Protein AF-A0A9P8EXC7-F1 (afdb_monomer_lite)

Sequence (148 aa):
YDEISEATKLNKDTLDPSIAIMLKARVLTAKPEGAGQASGTSYTLNHGFKNKKLKVNLNIAIKSEQKQEVEETHKTIEEDRKMLMQSAIVRIMKSRKTMKHTQLVAEVISQIKNRFVPKVPDIKKCIDILLEKEYLERLEGDELGYLA

pLDDT: mean 90.27, std 7.54, range [65.19, 97.75]

Organism: Aureobasidium melanogenum (NCBI:txid46634)

Radius of gyration: 27.57 Å; chains: 1; bounding box: 51×24×77 Å

Foldseek 3Di:
DVVCCVVVVDDCLVVQQLVVLCVVQVQKAWPVGPDGPDPPIDIDGDPVRDDPDPDDDSPDDRPSVVVVVVVVVVVVVVVVVLVLLLVQLLVVQVVVQKDAPVVSLVSSQVVCVVPHRDDSVSSVVSVVVCCVVQQWDQDPPRMIGGRD

InterPro domains:
  IPR016157 Cullin, conserved site [PS01256] (123-148)
  IPR019559 Cullin, neddylation domain [PF10557] (80-142)
  IPR019559 Cullin, neddylation domain [SM00884] (77-144)
  IPR036317 Cullin homology domain superfamily [SSF75632] (1-61)
  IPR036388 Winged helix-like DNA-binding domain superfamily [G3DSA:1.10.10.10] (1-47)
  IPR036388 Winged helix-like DNA-binding domain superfamily [G3DSA:1.10.10.10] (48-148)
  IPR036390 Winged helix DNA-binding domain superfamily [SSF46785] (60-144)
  IPR045093 Cullin [PTHR11932] (1-144)

Structure (mmCIF, N/CA/C/O backbone):
data_AF-A0A9P8EXC7-F1
#
_entry.id   AF-A0A9P8EXC7-F1
#
loop_
_atom_site.group_PDB
_atom_site.id
_atom_site.type_symbol
_atom_site.label_atom_id
_atom_site.label_alt_id
_atom_site.label_comp_id
_atom_site.label_asym_id
_atom_site.label_entity_id
_atom_site.label_seq_id
_atom_site.pdbx_PDB_ins_code
_atom_site.Cartn_x
_atom_site.Cartn_y
_atom_site.Cartn_z
_atom_site.occupancy
_atom_site.B_iso_or_equiv
_atom_site.auth_seq_id
_atom_site.auth_comp_id
_atom_site.auth_asym_id
_atom_site.auth_atom_id
_atom_site.pdbx_PDB_model_num
ATOM 1 N N . TYR A 1 1 ? 27.482 -0.166 -23.504 1.00 88.56 1 TYR A N 1
ATOM 2 C CA . TYR A 1 1 ? 26.387 -0.214 -22.515 1.00 88.56 1 TYR A CA 1
ATOM 3 C C . TYR A 1 1 ? 26.603 0.868 -21.476 1.00 88.56 1 TYR A C 1
ATOM 5 O O . TYR A 1 1 ? 25.735 1.714 -21.316 1.00 88.56 1 TYR A O 1
ATOM 13 N N . ASP A 1 2 ? 27.783 0.898 -20.858 1.00 90.75 2 ASP A N 1
ATOM 14 C CA . ASP A 1 2 ? 28.123 1.833 -19.779 1.00 90.75 2 ASP A CA 1
ATOM 15 C C . ASP A 1 2 ? 28.038 3.303 -20.221 1.00 90.75 2 ASP A C 1
ATOM 17 O O . ASP A 1 2 ? 27.390 4.094 -19.548 1.00 90.75 2 ASP A O 1
ATOM 21 N N . GLU A 1 3 ? 28.526 3.639 -21.422 1.00 92.38 3 GLU A N 1
ATOM 22 C CA . GLU A 1 3 ? 28.392 4.992 -21.997 1.00 92.38 3 GLU A CA 1
ATOM 23 C C . GLU A 1 3 ? 26.929 5.446 -22.144 1.00 92.38 3 GLU A C 1
ATOM 25 O O . GLU A 1 3 ? 26.591 6.594 -21.870 1.00 92.38 3 GLU A O 1
ATOM 30 N N . ILE A 1 4 ? 26.032 4.539 -22.554 1.00 91.31 4 ILE A N 1
ATOM 31 C CA . ILE A 1 4 ? 24.600 4.845 -22.688 1.00 91.31 4 ILE A CA 1
ATOM 32 C C . ILE A 1 4 ? 23.993 5.048 -21.298 1.00 91.31 4 ILE A C 1
ATOM 34 O O . ILE A 1 4 ? 23.201 5.969 -21.104 1.00 91.31 4 ILE A O 1
ATOM 38 N N . SER A 1 5 ? 24.370 4.211 -20.328 1.00 92.19 5 SER A N 1
ATOM 39 C CA . SER A 1 5 ? 23.921 4.345 -18.941 1.00 92.19 5 SER A CA 1
ATOM 40 C C . SER A 1 5 ? 24.352 5.681 -18.339 1.00 92.19 5 SER A C 1
ATOM 42 O O . SER A 1 5 ? 23.536 6.350 -17.711 1.00 92.19 5 SER A O 1
ATOM 44 N N . GLU A 1 6 ? 25.594 6.101 -18.573 1.00 93.25 6 GLU A N 1
ATOM 45 C CA . GLU A 1 6 ? 26.137 7.363 -18.072 1.00 93.25 6 GLU A CA 1
ATOM 46 C C . GLU A 1 6 ? 25.481 8.577 -18.744 1.00 93.25 6 GLU A C 1
ATOM 48 O O . GLU A 1 6 ? 25.050 9.510 -18.062 1.00 93.25 6 GLU A O 1
ATOM 53 N N . ALA A 1 7 ? 25.329 8.545 -20.070 1.00 94.56 7 ALA A N 1
ATOM 54 C CA . ALA A 1 7 ? 24.741 9.648 -20.826 1.00 94.56 7 ALA A CA 1
ATOM 55 C C . ALA A 1 7 ? 23.246 9.842 -20.530 1.00 94.56 7 ALA A C 1
ATOM 57 O O . ALA A 1 7 ? 22.772 10.972 -20.421 1.00 94.56 7 ALA A O 1
ATOM 58 N N . THR A 1 8 ? 22.493 8.746 -20.404 1.00 92.62 8 THR A N 1
ATOM 59 C CA . THR A 1 8 ? 21.039 8.796 -20.170 1.00 92.62 8 THR A CA 1
ATOM 60 C C . THR A 1 8 ? 20.673 8.906 -18.694 1.00 92.62 8 THR A C 1
ATOM 62 O O . THR A 1 8 ? 19.559 9.318 -18.379 1.00 92.62 8 THR A O 1
ATOM 65 N N . LYS A 1 9 ? 21.595 8.543 -17.789 1.00 91.62 9 LYS A N 1
ATOM 66 C CA . LYS A 1 9 ? 21.377 8.448 -16.336 1.00 91.62 9 LYS A CA 1
ATOM 67 C C . LYS A 1 9 ? 20.198 7.550 -15.944 1.00 91.62 9 LYS A C 1
ATOM 69 O O . LYS A 1 9 ? 19.642 7.695 -14.856 1.00 91.62 9 LYS A O 1
ATOM 74 N N . LEU A 1 10 ? 19.814 6.624 -16.821 1.00 88.31 10 LEU A N 1
ATOM 75 C CA . LEU A 1 10 ? 18.782 5.636 -16.536 1.00 88.31 10 LEU A CA 1
ATOM 76 C C . LEU A 1 10 ? 19.350 4.537 -15.637 1.00 88.31 10 LEU A C 1
ATOM 78 O O . LEU A 1 10 ? 20.496 4.112 -15.795 1.00 88.31 10 LEU A O 1
ATOM 82 N N . ASN A 1 11 ? 18.529 4.059 -14.703 1.00 88.69 11 ASN A N 1
ATOM 83 C CA . ASN A 1 11 ? 18.846 2.863 -13.930 1.00 88.69 11 ASN A CA 1
ATOM 84 C C . ASN A 1 11 ? 18.762 1.610 -14.827 1.00 88.69 11 ASN A C 1
ATOM 86 O O . ASN A 1 11 ? 18.200 1.644 -15.924 1.00 88.69 11 ASN A O 1
ATOM 90 N N . LYS A 1 12 ? 19.305 0.482 -14.357 1.00 87.50 12 LYS A N 1
ATOM 91 C CA . LYS A 1 12 ? 19.273 -0.780 -15.119 1.00 87.50 12 LYS A CA 1
ATOM 92 C C . LYS A 1 12 ? 17.847 -1.271 -15.383 1.00 87.50 12 LYS A C 1
ATOM 94 O O . LYS A 1 12 ? 17.569 -1.772 -16.469 1.00 87.50 12 LYS A O 1
ATOM 99 N N . ASP A 1 13 ? 16.941 -1.053 -14.431 1.00 84.75 13 ASP A N 1
ATOM 100 C CA . ASP A 1 13 ? 15.549 -1.513 -14.503 1.00 84.75 13 ASP A CA 1
ATOM 101 C C . ASP A 1 13 ? 14.745 -0.860 -15.636 1.00 84.75 13 ASP A C 1
ATOM 103 O O . ASP A 1 13 ? 13.821 -1.482 -16.164 1.00 84.75 13 ASP A O 1
ATOM 107 N N . THR A 1 14 ? 15.116 0.358 -16.041 1.00 85.50 14 THR A N 1
ATOM 108 C CA . THR A 1 14 ? 14.541 1.072 -17.190 1.00 85.50 14 THR A CA 1
ATOM 109 C C . THR A 1 14 ? 15.416 0.940 -18.439 1.00 85.50 14 THR A C 1
ATOM 111 O O . THR A 1 14 ? 14.898 0.782 -19.552 1.00 85.50 14 THR A O 1
ATOM 114 N N . LEU A 1 15 ? 16.743 0.973 -18.290 1.00 89.56 15 LEU A N 1
ATOM 115 C CA . LEU A 1 15 ? 17.682 0.924 -19.410 1.00 89.56 15 LEU A CA 1
ATOM 116 C C . LEU A 1 15 ? 17.655 -0.429 -20.132 1.00 89.56 15 LEU A C 1
ATOM 118 O O . LEU A 1 15 ? 17.568 -0.458 -21.363 1.00 89.56 15 LEU A O 1
ATOM 122 N N . ASP A 1 16 ? 17.687 -1.542 -19.395 1.00 90.62 16 ASP A N 1
ATOM 123 C CA . ASP A 1 16 ? 17.761 -2.879 -19.993 1.00 90.62 16 ASP A CA 1
ATOM 124 C C . ASP A 1 16 ? 16.517 -3.191 -20.834 1.00 90.62 16 ASP A C 1
ATOM 126 O O . ASP A 1 16 ? 16.666 -3.583 -21.999 1.00 90.62 16 ASP A O 1
ATOM 130 N N . PRO A 1 17 ? 15.283 -2.957 -20.342 1.00 89.38 17 PRO A N 1
ATOM 131 C CA . PRO A 1 17 ? 14.096 -3.165 -21.160 1.00 89.38 17 PRO A CA 1
ATOM 132 C C . PRO A 1 17 ? 14.014 -2.209 -22.352 1.00 89.38 17 PRO A C 1
ATOM 134 O O . PRO A 1 17 ? 13.599 -2.631 -23.433 1.00 89.38 17 PRO A O 1
ATOM 137 N N . SER A 1 18 ? 14.457 -0.957 -22.199 1.00 88.88 18 SER A N 1
ATOM 138 C CA . SER A 1 18 ? 14.483 0.020 -23.296 1.00 88.88 18 SER A CA 1
ATOM 139 C C . SER A 1 18 ? 15.391 -0.444 -24.437 1.00 88.88 18 SER A C 1
ATOM 141 O O . SER A 1 18 ? 14.980 -0.486 -25.601 1.00 88.88 18 SER A O 1
ATOM 143 N N . ILE A 1 19 ? 16.606 -0.894 -24.108 1.00 90.62 19 ILE A N 1
ATOM 144 C CA . ILE A 1 19 ? 17.536 -1.473 -25.083 1.00 90.62 19 ILE A CA 1
ATOM 145 C C . ILE A 1 19 ? 16.960 -2.773 -25.665 1.00 90.62 19 ILE A C 1
ATOM 147 O O . ILE A 1 19 ? 17.043 -2.997 -26.874 1.00 90.62 19 ILE A O 1
ATOM 151 N N . ALA A 1 20 ? 16.321 -3.621 -24.852 1.00 90.00 20 ALA A N 1
ATOM 152 C CA . ALA A 1 20 ? 15.687 -4.856 -25.319 1.00 90.00 20 ALA A CA 1
ATOM 153 C C . ALA A 1 20 ? 14.606 -4.608 -26.381 1.00 90.00 20 ALA A C 1
ATOM 155 O O . ALA A 1 20 ? 14.540 -5.348 -27.366 1.00 90.00 20 ALA A O 1
ATOM 156 N N . ILE A 1 21 ? 13.783 -3.565 -26.223 1.00 90.38 21 ILE A N 1
ATOM 157 C CA . ILE A 1 21 ? 12.780 -3.162 -27.220 1.00 90.38 21 ILE A CA 1
ATOM 158 C C . ILE A 1 21 ? 13.469 -2.792 -28.539 1.00 90.38 21 ILE A C 1
ATOM 160 O O . ILE A 1 21 ? 13.059 -3.271 -29.601 1.00 90.38 21 ILE A O 1
ATOM 164 N N . MET A 1 22 ? 14.543 -2.000 -28.482 1.00 90.06 22 MET A N 1
ATOM 165 C CA . MET A 1 22 ? 15.291 -1.574 -29.671 1.00 90.06 22 MET A CA 1
ATOM 166 C C . MET A 1 22 ? 15.987 -2.744 -30.384 1.00 90.06 22 MET A C 1
ATOM 168 O O . MET A 1 22 ? 15.957 -2.814 -31.617 1.00 90.06 22 MET A O 1
ATOM 172 N N . LEU A 1 23 ? 16.555 -3.692 -29.631 1.00 90.06 23 LEU A N 1
ATOM 173 C CA . LEU A 1 23 ? 17.150 -4.921 -30.168 1.00 90.06 23 LEU A CA 1
ATOM 174 C C . LEU A 1 23 ? 16.091 -5.834 -30.797 1.00 90.06 23 LEU A C 1
ATOM 176 O O . LEU A 1 23 ? 16.263 -6.312 -31.918 1.00 90.06 23 LEU A O 1
ATOM 180 N N . LYS A 1 24 ? 14.952 -6.036 -30.122 1.00 88.50 24 LYS A N 1
ATOM 181 C CA . LYS A 1 24 ? 13.840 -6.859 -30.627 1.00 88.50 24 LYS A CA 1
ATOM 182 C C . LYS A 1 24 ? 13.235 -6.279 -31.902 1.00 88.50 24 LYS A C 1
ATOM 184 O O . LYS A 1 24 ? 12.882 -7.025 -32.814 1.00 88.50 24 LYS A O 1
ATOM 189 N N . ALA A 1 25 ? 13.136 -4.955 -31.978 1.00 89.62 25 ALA A N 1
ATOM 190 C CA . ALA A 1 25 ? 12.706 -4.259 -33.181 1.00 89.62 25 ALA A CA 1
ATOM 191 C C . ALA A 1 25 ? 13.768 -4.274 -34.292 1.00 89.62 25 ALA A C 1
ATOM 193 O O . ALA A 1 25 ? 13.440 -3.923 -35.420 1.00 89.62 25 ALA A O 1
ATOM 194 N N . ARG A 1 26 ? 15.004 -4.712 -34.002 1.00 89.88 26 ARG A N 1
ATOM 195 C CA . ARG A 1 26 ? 16.182 -4.672 -34.885 1.00 89.88 26 ARG A CA 1
ATOM 196 C C . ARG A 1 26 ? 16.609 -3.261 -35.286 1.00 89.88 26 ARG A C 1
ATOM 198 O O . ARG A 1 26 ? 17.231 -3.098 -36.331 1.00 89.88 26 ARG A O 1
ATOM 205 N N . VAL A 1 27 ? 16.278 -2.253 -34.479 1.00 91.56 27 VAL A N 1
ATOM 206 C CA . VAL A 1 27 ? 16.750 -0.868 -34.666 1.00 91.56 27 VAL A CA 1
ATOM 207 C C . VAL A 1 27 ? 18.222 -0.758 -34.267 1.00 91.56 27 VAL A C 1
ATOM 209 O O . VAL A 1 27 ? 18.999 -0.085 -34.941 1.00 91.56 27 VAL A O 1
ATOM 212 N N . LEU A 1 28 ? 18.611 -1.475 -33.212 1.00 92.12 28 LEU A N 1
ATOM 213 C CA . LEU A 1 28 ? 19.996 -1.619 -32.773 1.00 92.12 28 LEU A CA 1
ATOM 214 C C . LEU A 1 28 ? 20.482 -3.058 -32.976 1.00 92.12 28 LEU A C 1
ATOM 216 O O . LEU A 1 28 ? 19.690 -4.002 -32.961 1.00 92.12 28 LEU A O 1
ATOM 220 N N . THR A 1 29 ? 21.794 -3.216 -33.115 1.00 90.88 29 THR A N 1
ATOM 221 C CA . THR A 1 29 ? 22.502 -4.503 -33.086 1.00 90.88 29 THR A CA 1
ATOM 222 C C . THR A 1 29 ? 23.510 -4.516 -31.945 1.00 90.88 29 THR A C 1
ATOM 224 O O . THR A 1 29 ? 24.159 -3.500 -31.696 1.00 90.88 29 THR A O 1
ATOM 227 N N . ALA A 1 30 ? 23.661 -5.658 -31.276 1.00 91.06 30 ALA A N 1
ATOM 228 C CA . ALA A 1 30 ? 24.630 -5.847 -30.198 1.00 91.06 30 ALA A CA 1
ATOM 229 C C . ALA A 1 30 ? 25.924 -6.497 -30.716 1.00 91.06 30 ALA A C 1
ATOM 231 O O . ALA A 1 30 ? 25.881 -7.358 -31.596 1.00 91.06 30 ALA A O 1
ATOM 232 N N . LYS A 1 31 ? 27.063 -6.094 -30.148 1.00 87.25 31 LYS A N 1
ATOM 233 C CA . LYS A 1 31 ? 28.368 -6.746 -30.299 1.00 87.25 31 LYS A CA 1
ATOM 234 C C . LYS A 1 31 ? 28.911 -7.117 -28.913 1.00 87.25 31 LYS A C 1
ATOM 236 O O . LYS A 1 31 ? 29.038 -6.211 -28.083 1.00 87.25 31 LYS A O 1
ATOM 241 N N . PRO A 1 32 ? 29.276 -8.391 -28.668 1.00 83.75 32 PRO A N 1
ATOM 242 C CA . PRO A 1 32 ? 29.187 -9.548 -29.574 1.00 83.75 32 PRO A CA 1
ATOM 243 C C . PRO A 1 32 ? 27.740 -9.925 -29.946 1.00 83.75 32 PRO A C 1
ATOM 245 O O . PRO A 1 32 ? 26.793 -9.566 -29.250 1.00 83.75 32 PRO A O 1
ATOM 248 N N . GLU A 1 33 ? 27.556 -10.584 -31.094 1.00 76.19 33 GLU A N 1
ATOM 249 C CA . GLU A 1 33 ? 26.222 -10.885 -31.627 1.00 76.19 33 GLU A CA 1
ATOM 250 C C . GLU A 1 33 ? 25.457 -11.817 -30.674 1.00 76.19 33 GLU A C 1
ATOM 252 O O . GLU A 1 33 ? 25.967 -12.853 -30.255 1.00 76.19 33 GLU A O 1
ATOM 257 N N . GLY A 1 34 ? 24.244 -11.418 -30.285 1.00 71.69 34 GLY A N 1
ATOM 258 C CA . GLY A 1 34 ? 23.449 -12.137 -29.285 1.00 71.69 34 GLY A CA 1
ATOM 259 C C . GLY A 1 34 ? 23.805 -11.826 -27.826 1.00 71.69 34 GLY A C 1
ATOM 260 O O . GLY A 1 34 ? 23.191 -12.407 -26.932 1.00 71.69 34 GLY A O 1
ATOM 261 N N . ALA A 1 35 ? 24.739 -10.904 -27.563 1.00 78.12 35 ALA A N 1
ATOM 262 C CA . ALA A 1 35 ? 24.983 -10.410 -26.211 1.00 78.12 35 ALA A CA 1
ATOM 263 C C . ALA A 1 35 ? 23.725 -9.744 -25.629 1.00 78.12 35 ALA A C 1
ATOM 265 O O . ALA A 1 35 ? 23.019 -8.996 -26.312 1.00 78.12 35 ALA A O 1
ATOM 266 N N . GLY A 1 36 ? 23.448 -10.040 -24.358 1.00 76.88 36 GLY A N 1
ATOM 267 C CA . GLY A 1 36 ? 22.369 -9.413 -23.599 1.00 76.88 36 GLY A CA 1
ATOM 268 C C . GLY A 1 36 ? 22.706 -7.990 -23.151 1.00 76.88 36 GLY A C 1
ATOM 269 O O . GLY A 1 36 ? 23.761 -7.442 -23.468 1.00 76.88 36 GLY A O 1
ATOM 270 N N . GLN A 1 37 ? 21.805 -7.391 -22.375 1.00 83.88 37 GLN A N 1
ATOM 271 C CA . GLN A 1 37 ? 22.011 -6.074 -21.781 1.00 83.88 37 GLN A CA 1
ATOM 272 C C . GLN A 1 37 ? 23.002 -6.160 -20.624 1.00 83.88 37 GLN A C 1
ATOM 274 O O . GLN A 1 37 ? 22.635 -6.457 -19.494 1.00 83.88 37 GLN A O 1
ATOM 279 N N . ALA A 1 38 ? 24.285 -5.961 -20.926 1.00 85.88 38 ALA A N 1
ATOM 280 C CA . ALA A 1 38 ? 25.346 -6.028 -19.931 1.00 85.88 38 ALA A CA 1
ATOM 281 C C . ALA A 1 38 ? 26.487 -5.046 -20.219 1.00 85.88 38 ALA A C 1
ATOM 283 O O . ALA A 1 38 ? 26.720 -4.649 -21.367 1.00 85.88 38 ALA A O 1
ATOM 284 N N . SER A 1 39 ? 27.228 -4.710 -19.159 1.00 85.12 39 SER A N 1
ATOM 285 C CA . SER A 1 39 ? 28.485 -3.957 -19.232 1.00 85.12 39 SER A CA 1
ATOM 286 C C . SER A 1 39 ? 29.454 -4.619 -20.220 1.00 85.12 39 SER A C 1
ATOM 288 O O . SER A 1 39 ? 29.500 -5.845 -20.327 1.00 85.12 39 SER A O 1
ATOM 290 N N . GLY A 1 40 ? 30.161 -3.812 -21.011 1.00 85.50 40 GLY A N 1
ATOM 291 C CA . GLY A 1 40 ? 31.009 -4.298 -22.111 1.00 85.50 40 GLY A CA 1
ATOM 292 C C . GLY A 1 40 ? 30.282 -4.653 -23.421 1.00 85.50 40 GLY A C 1
ATOM 293 O O . GLY A 1 40 ? 30.940 -4.832 -24.444 1.00 85.50 40 GLY A O 1
ATOM 294 N N . THR A 1 41 ? 28.943 -4.686 -23.453 1.00 89.56 41 THR A N 1
ATOM 295 C CA . THR A 1 41 ? 28.194 -4.850 -24.715 1.00 89.56 41 THR A CA 1
ATOM 296 C C . THR A 1 41 ? 28.156 -3.532 -25.484 1.00 89.56 41 THR A C 1
ATOM 298 O O . THR A 1 41 ? 27.724 -2.502 -24.950 1.00 89.56 41 THR A O 1
ATOM 301 N N . SER A 1 42 ? 28.582 -3.551 -26.748 1.00 90.38 42 SER A N 1
ATOM 302 C CA . SER A 1 42 ? 28.503 -2.391 -27.642 1.00 90.38 42 SER A CA 1
ATOM 303 C C . SER A 1 42 ? 27.244 -2.466 -28.505 1.00 90.38 42 SER A C 1
ATOM 305 O O . SER A 1 42 ? 26.900 -3.533 -29.013 1.00 90.38 42 SER A O 1
ATOM 307 N N . TYR A 1 43 ? 26.553 -1.338 -28.671 1.00 91.44 43 TYR A N 1
ATOM 308 C CA . TYR A 1 43 ? 25.347 -1.240 -29.492 1.00 91.44 43 TYR A CA 1
ATOM 309 C C . TYR A 1 43 ? 25.594 -0.301 -30.660 1.00 91.44 43 TYR A C 1
ATOM 311 O O . TYR A 1 43 ? 26.098 0.803 -30.477 1.00 91.44 43 TYR A O 1
ATOM 319 N N . THR A 1 44 ? 25.203 -0.725 -31.856 1.00 92.12 44 THR A N 1
ATOM 320 C CA . THR A 1 44 ? 25.317 0.079 -33.077 1.00 92.12 44 THR A CA 1
ATOM 321 C C . THR A 1 44 ? 23.968 0.203 -33.766 1.00 92.12 44 THR A C 1
ATOM 323 O O . THR A 1 44 ? 23.130 -0.697 -33.679 1.00 92.12 44 THR A O 1
ATOM 326 N N . LEU A 1 45 ? 23.757 1.312 -34.476 1.00 92.94 45 LEU A N 1
ATOM 327 C CA . LEU A 1 45 ? 22.559 1.518 -35.284 1.00 92.94 45 LEU A CA 1
ATOM 328 C C . LEU A 1 45 ? 22.517 0.521 -36.452 1.00 92.94 45 LEU A C 1
ATOM 330 O O . LEU A 1 45 ? 23.499 0.356 -37.179 1.00 92.94 45 LEU A O 1
ATOM 334 N N . ASN A 1 46 ? 21.372 -0.130 -36.658 1.00 93.12 46 ASN A N 1
ATOM 335 C CA . ASN A 1 46 ? 21.185 -1.047 -37.776 1.00 93.12 46 ASN A CA 1
ATOM 336 C C . ASN A 1 46 ? 20.844 -0.289 -39.068 1.00 93.12 46 ASN A C 1
ATOM 338 O O . ASN A 1 46 ? 19.676 -0.053 -39.379 1.00 93.12 46 ASN A O 1
ATOM 342 N N . HIS A 1 47 ? 21.857 0.036 -39.868 1.00 91.56 47 HIS A N 1
ATOM 343 C CA . HIS A 1 47 ? 21.656 0.652 -41.187 1.00 91.56 47 HIS A CA 1
ATOM 344 C C . HIS A 1 47 ? 20.959 -0.276 -42.203 1.00 91.56 47 HIS A C 1
ATOM 346 O O . HIS A 1 47 ? 20.416 0.198 -43.196 1.00 91.56 47 HIS A O 1
ATOM 352 N N . GLY A 1 48 ? 20.930 -1.590 -41.951 1.00 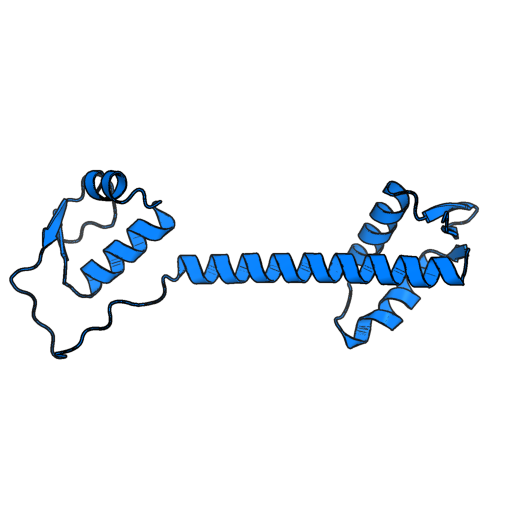90.50 48 GLY A N 1
ATOM 353 C CA . GLY A 1 48 ? 20.236 -2.594 -42.764 1.00 90.50 48 GLY A CA 1
ATOM 354 C C . GLY A 1 48 ? 18.804 -2.888 -42.305 1.00 90.50 48 GLY A C 1
ATOM 355 O O . GLY A 1 48 ? 18.290 -3.977 -42.574 1.00 90.50 48 GLY A O 1
ATOM 356 N N . PHE A 1 49 ? 18.170 -1.970 -41.570 1.00 90.62 49 PHE A N 1
ATOM 357 C CA . PHE A 1 49 ? 16.834 -2.161 -41.011 1.00 90.62 49 PHE A CA 1
ATOM 358 C C . PHE A 1 49 ? 15.790 -2.510 -42.086 1.00 90.62 49 PHE A C 1
ATOM 360 O O . P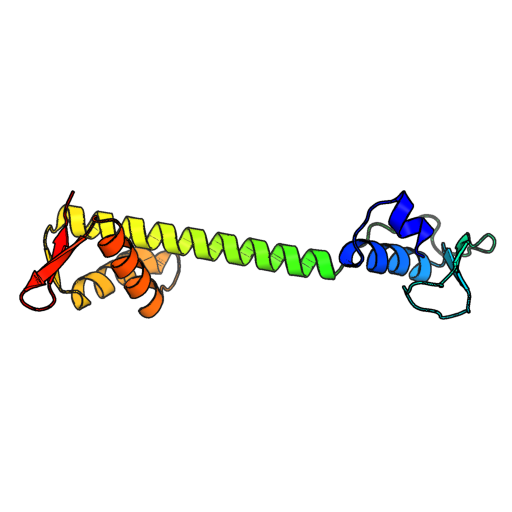HE A 1 49 ? 15.598 -1.782 -43.059 1.00 90.62 49 PHE A O 1
ATOM 367 N N . LYS A 1 50 ? 15.069 -3.620 -41.884 1.00 88.56 50 LYS A N 1
ATOM 368 C CA . LYS A 1 50 ? 13.955 -4.059 -42.738 1.00 88.56 50 LYS A CA 1
ATOM 369 C C . LYS A 1 50 ? 12.759 -4.449 -41.875 1.00 88.56 50 LYS A C 1
ATOM 371 O O . LYS A 1 50 ? 12.874 -5.324 -41.017 1.00 88.56 50 LYS A O 1
ATOM 376 N N . ASN A 1 51 ? 11.599 -3.850 -42.137 1.00 88.94 51 ASN A N 1
ATOM 377 C CA . ASN A 1 51 ? 10.335 -4.194 -41.486 1.00 88.94 51 ASN A CA 1
ATOM 378 C C . ASN A 1 51 ? 9.199 -4.238 -42.518 1.00 88.94 51 ASN A C 1
ATOM 380 O O . ASN A 1 51 ? 9.177 -3.447 -43.455 1.00 88.94 51 ASN A O 1
ATOM 384 N N . LYS A 1 52 ? 8.248 -5.164 -42.342 1.00 89.62 52 LYS A N 1
ATOM 385 C CA . LYS A 1 52 ? 7.059 -5.277 -43.203 1.00 89.62 52 LYS A CA 1
ATOM 386 C C . LYS A 1 52 ? 6.104 -4.091 -43.034 1.00 89.62 52 LYS A C 1
ATOM 388 O O . LYS A 1 52 ? 5.345 -3.789 -43.945 1.00 89.62 52 LYS A O 1
ATOM 393 N N . LYS A 1 53 ? 6.101 -3.454 -41.858 1.00 88.81 53 LYS A N 1
ATOM 394 C CA . LYS A 1 53 ? 5.257 -2.293 -41.557 1.00 88.81 53 LYS A CA 1
ATOM 395 C C . LYS A 1 53 ? 6.046 -1.002 -41.748 1.00 88.81 53 LYS A C 1
ATOM 397 O O . LYS A 1 53 ? 7.152 -0.883 -41.231 1.00 88.81 53 LYS A O 1
ATOM 402 N N . LEU A 1 54 ? 5.424 -0.018 -42.399 1.00 87.75 54 LEU A N 1
ATOM 403 C CA . LEU A 1 54 ? 5.970 1.338 -42.528 1.00 87.75 54 LEU A CA 1
ATOM 404 C C . LEU A 1 54 ? 6.024 2.068 -41.174 1.00 87.75 54 LEU A C 1
ATOM 406 O O . LEU A 1 54 ? 6.941 2.837 -40.915 1.00 87.75 54 LEU A O 1
ATOM 410 N N . LYS A 1 55 ? 5.045 1.808 -40.297 1.00 88.75 55 LYS A N 1
ATOM 411 C CA . LYS A 1 55 ? 4.995 2.331 -38.926 1.00 88.75 55 LYS A CA 1
ATOM 412 C C . LYS A 1 55 ? 5.286 1.211 -37.935 1.00 88.75 55 LYS A C 1
ATOM 414 O O . LYS A 1 55 ? 4.554 0.220 -37.879 1.00 88.75 55 LYS A O 1
ATOM 419 N N . VAL A 1 56 ? 6.338 1.384 -37.142 1.00 88.44 56 VAL A N 1
ATOM 420 C CA . VAL A 1 56 ? 6.760 0.435 -36.108 1.00 88.44 56 VAL A CA 1
ATOM 421 C C . VAL A 1 56 ? 6.518 1.077 -34.752 1.00 88.44 56 VAL A C 1
ATOM 423 O O . VAL A 1 56 ? 7.087 2.122 -34.456 1.00 88.44 56 VAL A O 1
ATOM 426 N N . ASN A 1 57 ? 5.653 0.471 -33.938 1.00 87.62 57 ASN A N 1
ATOM 427 C CA . ASN A 1 57 ? 5.421 0.955 -32.584 1.00 87.62 57 ASN A CA 1
ATOM 428 C C . ASN A 1 57 ? 6.527 0.439 -31.654 1.00 87.62 57 ASN A C 1
ATOM 430 O O . ASN A 1 57 ? 6.593 -0.762 -31.392 1.00 87.62 57 ASN A O 1
ATOM 434 N N . LEU A 1 58 ? 7.376 1.349 -31.180 1.00 88.12 58 LEU A N 1
ATOM 435 C CA . LEU A 1 58 ? 8.409 1.078 -30.175 1.00 88.12 58 LEU A CA 1
ATOM 436 C C . LEU A 1 58 ? 7.967 1.472 -28.762 1.00 88.12 58 LEU A C 1
ATOM 438 O O . LEU A 1 58 ? 8.618 1.080 -27.802 1.00 88.12 58 LEU A O 1
ATOM 442 N N . ASN A 1 59 ? 6.856 2.203 -28.627 1.00 85.94 59 ASN A N 1
ATOM 443 C CA . ASN A 1 59 ? 6.272 2.545 -27.337 1.00 85.94 59 ASN A CA 1
ATOM 444 C C . ASN A 1 59 ? 5.494 1.336 -26.798 1.00 85.94 59 ASN A C 1
ATOM 446 O O . ASN A 1 59 ? 4.269 1.242 -26.914 1.00 85.94 59 ASN A O 1
ATOM 450 N N . ILE A 1 60 ? 6.246 0.343 -26.329 1.00 83.31 60 ILE A N 1
ATOM 451 C CA . ILE A 1 60 ? 5.730 -0.885 -25.736 1.00 83.31 60 ILE A CA 1
ATOM 452 C C . ILE A 1 60 ? 5.981 -0.781 -24.238 1.00 83.31 60 ILE A C 1
ATOM 454 O O . ILE A 1 60 ? 7.113 -0.540 -23.830 1.00 83.31 60 ILE A O 1
ATOM 458 N N . ALA A 1 61 ? 4.938 -0.997 -23.436 1.00 72.00 61 ALA A N 1
ATOM 459 C CA . ALA A 1 61 ? 5.053 -0.969 -21.985 1.00 72.00 61 ALA A CA 1
ATOM 460 C C . ALA A 1 61 ? 6.130 -1.949 -21.496 1.00 72.00 61 ALA A C 1
ATOM 462 O O . ALA A 1 61 ? 6.165 -3.124 -21.891 1.00 72.00 61 ALA A O 1
ATOM 463 N N . ILE A 1 62 ? 7.006 -1.455 -20.628 1.00 74.38 62 ILE A N 1
ATOM 464 C CA . ILE A 1 62 ? 8.059 -2.242 -20.008 1.00 74.38 62 ILE A CA 1
ATOM 465 C C . ILE A 1 62 ? 7.429 -3.086 -18.888 1.00 74.38 62 ILE A C 1
ATOM 467 O O . ILE A 1 62 ? 6.729 -2.588 -18.011 1.00 74.38 62 ILE A O 1
ATOM 471 N N . LYS A 1 63 ? 7.656 -4.406 -18.909 1.00 67.69 63 LYS A N 1
ATOM 472 C CA . LYS A 1 63 ? 7.027 -5.336 -17.949 1.00 67.69 63 LYS A CA 1
ATOM 473 C C . LYS A 1 63 ? 7.445 -5.100 -16.491 1.00 67.69 63 LYS A C 1
ATOM 475 O O . LYS A 1 63 ? 6.691 -5.481 -15.600 1.00 67.69 63 LYS A O 1
ATOM 480 N N . SER A 1 64 ? 8.641 -4.559 -16.243 1.00 68.88 64 SER A N 1
ATOM 481 C CA . SER A 1 64 ? 9.095 -4.209 -14.889 1.00 68.88 64 SER A CA 1
ATOM 482 C C . SER A 1 64 ? 8.309 -3.021 -14.334 1.00 68.88 64 SER A C 1
ATOM 484 O O . SER A 1 64 ? 7.804 -3.123 -13.221 1.00 68.88 64 SER A O 1
ATOM 486 N N . GLU A 1 65 ? 8.097 -1.975 -15.137 1.00 65.19 65 GLU A N 1
ATOM 487 C CA . GLU A 1 65 ? 7.288 -0.803 -14.762 1.00 65.19 65 GLU A CA 1
ATOM 488 C C . GLU A 1 65 ? 5.855 -1.204 -14.386 1.00 65.19 65 GLU A C 1
ATOM 490 O O . GLU A 1 65 ? 5.354 -0.797 -13.344 1.00 65.19 65 GLU A O 1
ATOM 495 N N . GLN A 1 66 ? 5.235 -2.111 -15.150 1.00 67.06 66 GLN A N 1
ATOM 496 C CA . GLN A 1 66 ? 3.887 -2.611 -14.844 1.00 67.06 66 GLN A CA 1
ATOM 497 C C . GLN A 1 66 ? 3.789 -3.325 -13.489 1.00 67.06 66 GLN A C 1
ATOM 499 O O . GLN A 1 66 ? 2.760 -3.252 -12.826 1.00 67.06 66 GLN A O 1
ATOM 504 N N . LYS A 1 67 ? 4.830 -4.060 -13.077 1.00 71.56 67 LYS A N 1
ATOM 505 C CA . LYS A 1 67 ? 4.823 -4.744 -11.775 1.00 71.56 67 LYS A CA 1
ATOM 506 C C . LYS A 1 67 ? 4.982 -3.754 -10.629 1.00 71.56 67 LYS A C 1
ATOM 508 O O . LYS A 1 67 ? 4.282 -3.891 -9.631 1.00 71.56 67 LYS A O 1
ATOM 513 N N . GLN A 1 68 ? 5.867 -2.775 -10.795 1.00 73.19 68 GLN A N 1
ATOM 514 C CA . GLN A 1 68 ? 6.089 -1.735 -9.800 1.00 73.19 68 GLN A CA 1
ATOM 515 C C . GLN A 1 68 ? 4.835 -0.873 -9.604 1.00 73.19 68 GLN A C 1
ATOM 517 O O . GLN A 1 68 ? 4.414 -0.662 -8.473 1.00 73.19 68 GLN A O 1
ATOM 522 N N . GLU A 1 69 ? 4.182 -0.462 -10.692 1.00 72.19 69 GLU A N 1
ATOM 523 C CA . GLU A 1 69 ? 2.949 0.333 -10.640 1.00 72.19 69 GLU A CA 1
ATOM 524 C C . GLU A 1 69 ? 1.817 -0.408 -9.905 1.00 72.19 69 GLU A C 1
ATOM 526 O O . GLU A 1 69 ? 1.095 0.169 -9.088 1.00 72.19 69 GLU A O 1
ATOM 531 N N . VAL A 1 70 ? 1.688 -1.719 -10.140 1.00 76.38 70 VAL A N 1
ATOM 532 C CA . VAL A 1 70 ? 0.716 -2.570 -9.439 1.00 76.38 70 VAL A CA 1
ATOM 533 C C . VAL A 1 70 ? 1.039 -2.671 -7.948 1.00 76.38 70 VAL A C 1
ATOM 535 O O . VAL A 1 70 ? 0.133 -2.575 -7.121 1.00 76.38 70 VAL A O 1
ATOM 538 N N . GLU A 1 71 ? 2.310 -2.845 -7.586 1.00 79.31 71 GLU A N 1
ATOM 539 C CA . GLU A 1 71 ? 2.736 -2.937 -6.188 1.00 79.31 71 GLU A CA 1
ATOM 540 C C . GLU A 1 71 ? 2.517 -1.620 -5.430 1.00 79.31 71 GLU A C 1
ATOM 542 O O . GLU A 1 71 ? 1.957 -1.629 -4.331 1.00 79.31 71 GLU A O 1
ATOM 547 N N . GLU A 1 72 ? 2.866 -0.486 -6.041 1.00 80.81 72 GLU A N 1
ATOM 548 C CA . GLU A 1 72 ? 2.599 0.848 -5.495 1.00 80.81 72 GLU A CA 1
ATOM 549 C C . GLU A 1 72 ? 1.095 1.075 -5.305 1.00 80.81 72 GLU A C 1
ATOM 551 O O . GLU A 1 72 ? 0.660 1.455 -4.217 1.00 80.81 72 GLU A O 1
ATOM 556 N N . THR A 1 73 ? 0.282 0.728 -6.308 1.00 82.00 73 THR A N 1
ATOM 557 C CA . THR A 1 73 ? -1.184 0.823 -6.222 1.00 82.00 73 THR A CA 1
ATOM 558 C C . THR A 1 73 ? -1.736 -0.029 -5.077 1.00 82.00 73 THR A C 1
ATOM 560 O O . THR A 1 73 ? -2.578 0.427 -4.300 1.00 82.00 73 THR A O 1
ATOM 563 N N . HIS A 1 74 ? -1.255 -1.267 -4.928 1.00 84.44 74 HIS A N 1
ATOM 564 C CA . HIS A 1 74 ? -1.660 -2.139 -3.828 1.00 84.44 74 HIS A CA 1
ATOM 565 C C . HIS A 1 74 ? -1.281 -1.558 -2.466 1.00 84.44 74 HIS A C 1
ATOM 567 O O . HIS A 1 74 ? -2.089 -1.620 -1.538 1.00 84.44 74 HIS A O 1
ATOM 573 N N . LYS A 1 75 ? -0.090 -0.967 -2.345 1.00 89.19 75 LYS A N 1
ATOM 574 C CA . LYS A 1 75 ? 0.357 -0.326 -1.108 1.00 89.19 75 LYS A CA 1
ATOM 575 C C . LYS A 1 75 ? -0.553 0.840 -0.724 1.00 89.19 75 LYS A C 1
ATOM 577 O O . LYS A 1 75 ? -1.002 0.892 0.419 1.00 89.19 75 LYS A O 1
ATOM 582 N N . THR A 1 76 ? -0.891 1.713 -1.673 1.00 89.75 76 THR A N 1
ATOM 583 C CA . THR A 1 76 ? -1.821 2.828 -1.434 1.00 89.75 76 THR A CA 1
ATOM 584 C C . THR A 1 76 ? -3.195 2.329 -0.986 1.00 89.75 76 THR A C 1
ATOM 586 O O . THR A 1 76 ? -3.751 2.836 -0.014 1.00 89.75 76 THR A O 1
ATOM 589 N N . ILE A 1 77 ? -3.720 1.274 -1.619 1.00 90.69 77 ILE A N 1
ATOM 590 C CA . ILE A 1 77 ? -5.001 0.669 -1.222 1.00 90.69 77 ILE A CA 1
ATOM 591 C C . ILE A 1 77 ? -4.951 0.152 0.223 1.00 90.69 77 ILE A C 1
ATOM 593 O O . ILE A 1 77 ? -5.904 0.339 0.980 1.00 90.69 77 ILE A O 1
ATOM 597 N N . GLU A 1 78 ? -3.869 -0.516 0.621 1.00 89.81 78 GLU A N 1
ATOM 598 C CA . GLU A 1 78 ? -3.727 -1.037 1.984 1.00 89.81 78 GLU A CA 1
ATOM 599 C C . GLU A 1 78 ? -3.588 0.087 3.026 1.00 89.81 78 GLU A C 1
ATOM 601 O O . GLU A 1 78 ? -4.162 -0.006 4.116 1.00 89.81 78 GLU A O 1
ATOM 606 N N . GLU A 1 79 ? -2.905 1.181 2.687 1.00 93.06 79 GLU A N 1
ATOM 607 C CA . GLU A 1 79 ? -2.831 2.381 3.528 1.00 93.06 79 GLU A CA 1
ATOM 608 C C . GLU A 1 79 ? -4.210 3.039 3.711 1.00 93.06 79 GLU A C 1
ATOM 610 O O . GLU A 1 79 ? -4.607 3.330 4.845 1.00 93.06 79 GLU A O 1
ATOM 615 N N . ASP A 1 80 ? -4.991 3.175 2.638 1.00 93.75 80 ASP A N 1
ATOM 616 C CA . ASP A 1 80 ? -6.360 3.703 2.690 1.00 93.75 80 ASP A CA 1
ATOM 617 C C . ASP A 1 80 ? -7.288 2.819 3.530 1.00 93.75 80 ASP A C 1
ATOM 619 O O . ASP A 1 80 ? -8.075 3.310 4.347 1.00 93.75 80 ASP A O 1
ATOM 623 N N . ARG A 1 81 ? -7.179 1.492 3.384 1.00 95.00 81 ARG A N 1
ATOM 624 C CA . ARG A 1 81 ? -7.928 0.527 4.208 1.00 95.00 81 ARG A CA 1
ATOM 625 C C . ARG A 1 81 ? -7.585 0.683 5.683 1.00 95.00 81 ARG A C 1
ATOM 627 O O . ARG A 1 81 ? -8.490 0.696 6.522 1.00 95.00 81 ARG A O 1
ATOM 634 N N . LYS A 1 82 ? -6.299 0.840 6.004 1.00 95.19 82 LYS A N 1
ATOM 635 C CA . LYS A 1 82 ? -5.816 1.070 7.369 1.00 95.19 82 LYS A CA 1
ATOM 636 C C . LYS A 1 82 ? -6.376 2.368 7.949 1.00 95.19 82 LYS A C 1
ATOM 638 O O . LYS A 1 82 ? -6.893 2.355 9.067 1.00 95.19 82 LYS A O 1
ATOM 643 N N . MET A 1 83 ? -6.326 3.464 7.192 1.00 95.94 83 MET A N 1
ATOM 644 C CA . MET A 1 83 ? -6.884 4.750 7.619 1.00 95.94 83 MET A CA 1
ATOM 645 C C . MET A 1 83 ? -8.395 4.664 7.843 1.00 95.94 83 MET A C 1
ATOM 647 O O . MET A 1 83 ? -8.880 5.088 8.892 1.00 95.94 83 MET A O 1
ATOM 651 N N . LEU A 1 84 ? -9.133 4.025 6.930 1.00 96.25 84 LEU A N 1
ATOM 652 C CA . LEU A 1 84 ? -10.574 3.831 7.079 1.00 96.25 84 LEU A CA 1
ATOM 653 C C . LEU A 1 84 ? -10.923 3.039 8.349 1.00 96.25 84 LEU A C 1
ATOM 655 O O . LEU A 1 84 ? -11.852 3.415 9.066 1.00 96.25 84 LEU A O 1
ATOM 659 N N . MET A 1 85 ? -10.185 1.962 8.645 1.00 97.25 85 MET A N 1
ATOM 660 C CA . MET A 1 85 ? -10.393 1.181 9.869 1.00 97.25 85 MET A CA 1
ATOM 661 C C . MET A 1 85 ? -10.142 2.015 11.124 1.00 97.25 85 MET A C 1
ATOM 663 O O . MET A 1 85 ? -10.973 1.994 12.030 1.00 97.25 85 MET A O 1
ATOM 667 N N . GLN A 1 86 ? -9.055 2.792 11.167 1.00 97.12 86 GLN A N 1
ATOM 668 C CA . GLN A 1 86 ? -8.774 3.684 12.297 1.00 97.12 86 GLN A CA 1
ATOM 669 C C . GLN A 1 86 ? -9.894 4.712 12.492 1.00 97.12 86 GLN A C 1
ATOM 671 O O . GLN A 1 86 ? -10.393 4.873 13.605 1.00 97.12 86 GLN A O 1
ATOM 676 N N . SER A 1 87 ? -10.355 5.356 11.416 1.00 96.62 87 SER A N 1
ATOM 677 C CA . SER A 1 87 ? -11.470 6.305 11.486 1.00 96.62 87 SER A CA 1
ATOM 678 C C . SER A 1 87 ? -12.769 5.654 11.971 1.00 96.62 87 SER A C 1
ATOM 680 O O . SER A 1 87 ? -13.498 6.256 12.759 1.00 96.62 87 SER A O 1
ATOM 682 N N . ALA A 1 88 ? -13.065 4.425 11.537 1.00 97.31 88 ALA A N 1
ATOM 683 C CA . ALA A 1 88 ? -14.245 3.692 11.990 1.00 97.31 88 ALA A CA 1
ATOM 684 C C . ALA A 1 88 ? -14.168 3.356 13.487 1.00 97.31 88 ALA A C 1
ATOM 686 O O . ALA A 1 88 ? -15.143 3.581 14.203 1.00 97.31 88 ALA A O 1
ATOM 687 N N . ILE A 1 89 ? -13.007 2.890 13.963 1.00 97.75 89 ILE A N 1
ATOM 688 C CA . ILE A 1 89 ? -12.762 2.612 15.385 1.00 97.75 89 ILE A CA 1
ATOM 689 C C . ILE A 1 89 ? -12.972 3.881 16.217 1.00 97.75 89 ILE A C 1
ATOM 691 O O . ILE A 1 89 ? -13.755 3.864 17.164 1.00 97.75 89 ILE A O 1
ATOM 695 N N . VAL A 1 90 ? -12.341 4.997 15.832 1.00 97.56 90 VAL A N 1
ATOM 696 C CA . VAL A 1 90 ? -12.489 6.285 16.531 1.00 97.56 90 VAL A CA 1
ATOM 697 C C . VAL A 1 90 ? -13.949 6.734 16.550 1.00 97.56 90 VAL A C 1
ATOM 699 O O . VAL A 1 90 ? -14.439 7.166 17.589 1.00 97.56 90 VAL A O 1
ATOM 702 N N . ARG A 1 91 ? -14.683 6.593 15.439 1.00 97.12 91 ARG A N 1
ATOM 703 C CA . ARG A 1 91 ? -16.111 6.946 15.370 1.00 97.12 91 ARG A CA 1
ATOM 704 C C . ARG A 1 91 ? -16.967 6.117 16.334 1.00 97.12 91 ARG A C 1
ATOM 706 O O . ARG A 1 91 ? -17.824 6.686 17.008 1.00 97.12 91 ARG A O 1
ATOM 713 N N . ILE A 1 92 ? -16.746 4.802 16.394 1.00 97.12 92 ILE A N 1
ATOM 714 C CA . ILE A 1 92 ? -17.457 3.895 17.312 1.00 97.12 92 ILE A CA 1
ATOM 715 C C . ILE A 1 92 ? -17.145 4.275 18.763 1.00 97.12 92 ILE A C 1
ATOM 717 O O . ILE A 1 92 ? -18.054 4.556 19.546 1.00 97.12 92 ILE A O 1
ATOM 721 N N . MET A 1 93 ? -15.857 4.354 19.098 1.00 97.62 93 MET A N 1
ATOM 722 C CA . MET A 1 93 ? -15.388 4.597 20.461 1.00 97.62 93 MET A CA 1
ATOM 723 C C . MET A 1 93 ? -15.775 5.987 20.969 1.00 97.62 93 MET A C 1
ATOM 725 O O . MET A 1 93 ? -16.218 6.118 22.106 1.00 97.62 93 MET A O 1
ATOM 729 N N . LYS A 1 94 ? -15.752 7.015 20.112 1.00 96.62 94 LYS A N 1
ATOM 730 C CA . LYS A 1 94 ? -16.215 8.363 20.468 1.00 96.62 94 LYS A CA 1
ATOM 731 C C . LYS A 1 94 ? -17.687 8.393 20.883 1.00 96.62 94 LYS A C 1
ATOM 733 O O . LYS A 1 94 ? -18.043 9.145 21.790 1.00 96.62 94 LYS A O 1
ATOM 738 N N . SER A 1 95 ? -18.533 7.588 20.233 1.00 95.69 95 SER A N 1
ATOM 739 C CA . SER A 1 95 ? -19.966 7.497 20.543 1.00 95.69 95 SER A CA 1
ATOM 740 C C . SER A 1 95 ? -20.260 6.644 21.775 1.00 95.69 95 SER A C 1
ATOM 742 O O . SER A 1 95 ? -21.223 6.930 22.480 1.00 95.69 95 SER A O 1
ATOM 744 N N . ARG A 1 96 ? -19.500 5.567 21.993 1.00 95.19 96 ARG A N 1
ATOM 745 C CA . ARG A 1 96 ? -19.774 4.567 23.039 1.00 95.19 96 ARG A CA 1
ATOM 746 C C . ARG A 1 96 ? -19.022 4.828 24.340 1.00 95.19 96 ARG A C 1
ATOM 748 O O . ARG A 1 96 ? -19.475 4.378 25.383 1.00 95.19 96 ARG A O 1
ATOM 755 N N . LYS A 1 97 ? -17.921 5.583 24.271 1.00 95.25 97 LYS A N 1
ATOM 756 C CA . LYS A 1 97 ? -16.969 5.910 25.345 1.00 95.25 97 LYS A CA 1
ATOM 757 C C . LYS A 1 97 ? -16.200 4.716 25.903 1.00 95.25 97 LYS A C 1
ATOM 759 O O . LYS A 1 97 ? -14.985 4.823 26.028 1.00 95.25 97 LYS A O 1
ATOM 764 N N . THR A 1 98 ? -16.856 3.586 26.144 1.00 96.00 98 THR A N 1
ATOM 765 C CA . THR A 1 98 ? -16.216 2.324 26.527 1.00 96.00 98 THR A CA 1
ATOM 766 C C . THR A 1 98 ? -16.781 1.153 25.724 1.00 96.00 98 THR A C 1
ATOM 768 O O . THR A 1 98 ? -17.938 1.176 25.293 1.00 96.00 98 THR A O 1
ATOM 771 N N . MET A 1 99 ? -15.954 0.140 25.452 1.00 96.12 99 MET A N 1
ATOM 772 C CA . MET A 1 99 ? -16.381 -1.076 24.750 1.00 96.12 99 MET A CA 1
ATOM 773 C C . MET A 1 99 ? -15.401 -2.233 24.967 1.00 96.12 99 MET A C 1
ATOM 775 O O . MET A 1 99 ? -14.188 -2.030 24.986 1.00 96.12 99 MET A O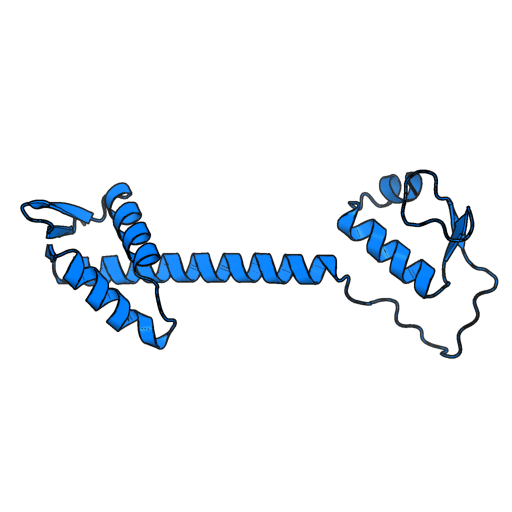 1
ATOM 779 N N . LYS A 1 100 ? -15.908 -3.470 25.037 1.00 97.12 100 LYS A N 1
ATOM 780 C CA . LYS A 1 100 ? -15.059 -4.673 25.040 1.00 97.12 100 LYS A CA 1
ATOM 781 C C . LYS A 1 100 ? -14.337 -4.846 23.710 1.00 97.12 100 LYS A C 1
ATOM 783 O O . LYS A 1 100 ? -14.940 -4.663 22.649 1.00 97.12 100 LYS A O 1
ATOM 788 N N . HIS A 1 101 ? -13.089 -5.310 23.751 1.00 96.00 101 HIS A N 1
ATOM 789 C CA . HIS A 1 101 ? -12.283 -5.521 22.545 1.00 96.00 101 HIS A CA 1
ATOM 790 C C . HIS A 1 101 ? -13.006 -6.365 21.475 1.00 96.00 101 HIS A C 1
ATOM 792 O O . HIS A 1 101 ? -13.058 -5.999 20.301 1.00 96.00 101 HIS A O 1
ATOM 798 N N . THR A 1 102 ? -13.619 -7.480 21.879 1.00 96.12 102 THR A N 1
ATOM 799 C CA . THR A 1 102 ?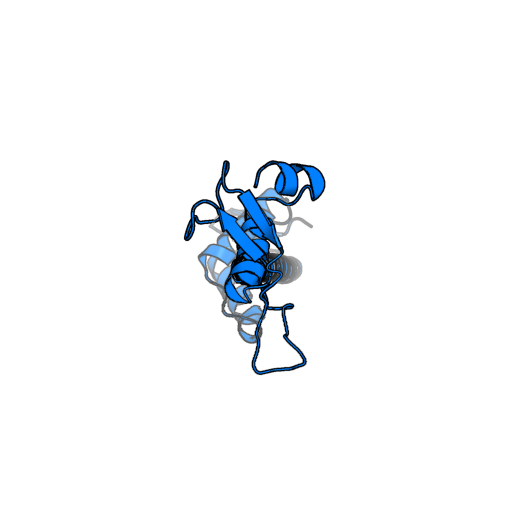 -14.341 -8.391 20.971 1.00 96.12 102 THR A CA 1
ATOM 800 C C . THR A 1 102 ? -15.552 -7.740 20.299 1.00 96.12 102 THR A C 1
ATOM 802 O O . THR A 1 102 ? -15.793 -7.970 19.112 1.00 96.12 102 THR A O 1
ATOM 805 N N . GLN A 1 103 ? -16.285 -6.897 21.028 1.00 96.81 103 GLN A N 1
ATOM 806 C CA . GLN A 1 103 ? -17.431 -6.154 20.501 1.00 96.81 103 GLN A CA 1
ATOM 807 C C . GLN A 1 103 ? -16.983 -5.083 19.506 1.00 96.81 103 GLN A C 1
ATOM 809 O O . GLN A 1 103 ? -17.565 -4.980 18.426 1.00 96.81 103 GLN A O 1
ATOM 814 N N . LEU A 1 104 ? -15.902 -4.360 19.815 1.00 97.19 104 LEU A N 1
ATOM 815 C CA . LEU A 1 104 ? -15.335 -3.357 18.917 1.00 97.19 104 LEU A CA 1
ATOM 816 C C . LEU A 1 104 ? -14.917 -3.978 17.582 1.00 97.19 104 LEU A C 1
ATOM 818 O O . LEU A 1 104 ? -15.262 -3.458 16.522 1.00 97.19 104 LEU A O 1
ATOM 822 N N . VAL A 1 105 ? -14.235 -5.126 17.617 1.00 97.31 105 VAL A N 1
ATOM 823 C CA . VAL A 1 105 ? -13.851 -5.853 16.398 1.00 97.31 105 VAL A CA 1
ATOM 824 C C . VAL A 1 105 ? -15.082 -6.207 15.556 1.00 97.31 105 VAL A C 1
ATOM 826 O O . VAL A 1 105 ? -15.080 -5.980 14.345 1.00 97.31 105 VAL A O 1
ATOM 829 N N . ALA A 1 106 ? -16.148 -6.719 16.176 1.00 97.06 106 ALA A N 1
ATOM 830 C CA . ALA A 1 106 ? -17.378 -7.076 15.470 1.00 97.06 106 ALA A CA 1
ATOM 831 C C . ALA A 1 106 ? -18.088 -5.852 14.857 1.00 97.06 106 ALA A C 1
ATOM 833 O O . ALA A 1 106 ? -18.522 -5.907 13.702 1.00 97.06 106 ALA A O 1
ATOM 834 N N . GLU A 1 107 ? -18.171 -4.733 15.586 1.00 96.56 107 GLU A N 1
ATOM 835 C CA . GLU A 1 107 ? -18.768 -3.494 15.073 1.00 96.56 107 GLU A CA 1
ATOM 836 C C . GLU A 1 107 ? -17.971 -2.916 13.895 1.00 96.56 107 GLU A C 1
ATOM 838 O O . GLU A 1 107 ? -18.565 -2.528 12.884 1.00 96.56 107 GLU A O 1
ATOM 843 N N . VAL A 1 108 ? -16.635 -2.917 13.972 1.00 97.12 108 VAL A N 1
ATOM 844 C CA . VAL A 1 108 ? -15.760 -2.448 12.884 1.00 97.12 108 VAL A CA 1
ATOM 845 C C . VAL A 1 108 ? -15.975 -3.273 11.614 1.00 97.12 108 VAL A C 1
ATOM 847 O O . VAL A 1 108 ? -16.161 -2.701 10.537 1.00 97.12 108 VAL A O 1
ATOM 850 N N . ILE A 1 109 ? -16.027 -4.607 11.727 1.00 96.69 109 ILE A N 1
ATOM 851 C CA . ILE A 1 109 ? -16.332 -5.491 10.588 1.00 96.69 109 ILE A CA 1
ATOM 852 C C . ILE A 1 109 ? -17.699 -5.135 9.999 1.00 96.69 109 ILE A C 1
ATOM 854 O O . ILE A 1 109 ? -17.825 -4.966 8.785 1.00 96.69 109 ILE A O 1
ATOM 858 N N . SER A 1 110 ? -18.718 -4.974 10.846 1.00 96.00 110 SER A N 1
ATOM 859 C CA . SER A 1 110 ? -20.081 -4.668 10.405 1.00 96.00 110 SER A CA 1
ATOM 860 C C . SER A 1 110 ? -20.178 -3.345 9.636 1.00 96.00 110 SER A C 1
ATOM 862 O O . SER A 1 110 ? -20.895 -3.272 8.637 1.00 96.00 110 SER A O 1
ATOM 864 N N . GLN A 1 111 ? -19.429 -2.317 10.050 1.00 94.50 111 GLN A N 1
ATOM 865 C CA . GLN A 1 111 ? -19.421 -1.011 9.381 1.00 94.50 111 GLN A CA 1
ATOM 866 C C . GLN A 1 111 ? -18.624 -0.998 8.068 1.00 94.50 111 GLN A C 1
ATOM 868 O O . GLN A 1 111 ? -18.952 -0.222 7.168 1.00 94.50 111 GLN A O 1
ATOM 873 N N . ILE A 1 112 ? -17.581 -1.825 7.946 1.00 95.12 112 ILE A N 1
ATOM 874 C CA . ILE A 1 112 ? -16.634 -1.773 6.818 1.00 95.12 112 ILE A CA 1
ATOM 875 C C . ILE A 1 112 ? -16.926 -2.822 5.739 1.00 95.12 112 ILE A C 1
ATOM 87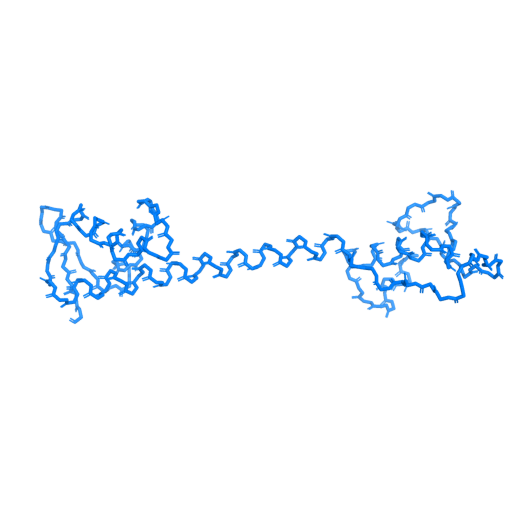7 O O . ILE A 1 112 ? -16.576 -2.589 4.582 1.00 95.12 112 ILE A O 1
ATOM 881 N N . LYS A 1 113 ? -17.631 -3.917 6.065 1.00 93.50 113 LYS A N 1
ATOM 882 C CA . LYS A 1 113 ? -17.885 -5.063 5.162 1.00 93.50 113 LYS A CA 1
ATOM 883 C C . LYS A 1 113 ? -18.396 -4.706 3.760 1.00 93.50 113 LYS A C 1
ATOM 885 O O . LYS A 1 113 ? -18.132 -5.440 2.817 1.00 93.50 113 LYS A O 1
ATOM 890 N N . ASN A 1 114 ? -19.112 -3.586 3.614 1.00 92.44 114 ASN A N 1
ATOM 891 C CA . ASN A 1 114 ? -19.651 -3.131 2.328 1.00 92.44 114 ASN A CA 1
ATOM 892 C C . ASN A 1 114 ? -18.583 -2.525 1.398 1.00 92.44 114 ASN A C 1
ATOM 894 O O . ASN A 1 114 ? -18.841 -2.362 0.211 1.00 92.44 114 ASN A O 1
ATOM 898 N N . ARG A 1 115 ? -17.408 -2.152 1.923 1.00 92.31 115 ARG A N 1
ATOM 899 C CA . ARG A 1 115 ? -16.283 -1.614 1.140 1.00 92.31 115 ARG A CA 1
ATOM 900 C C . ARG A 1 115 ? -15.215 -2.666 0.875 1.00 92.31 115 ARG A C 1
ATOM 902 O O . ARG A 1 115 ? -14.692 -2.746 -0.229 1.00 92.31 115 ARG A O 1
ATOM 909 N N . PHE A 1 116 ? -14.879 -3.452 1.892 1.00 93.19 116 PHE A N 1
ATOM 910 C CA . PHE A 1 116 ? -13.991 -4.607 1.796 1.00 93.19 116 PHE A CA 1
ATOM 911 C C . PHE A 1 116 ? -14.209 -5.514 3.007 1.00 93.19 116 PHE A C 1
ATOM 913 O O . PHE A 1 116 ? -14.856 -5.117 3.973 1.00 93.19 116 PHE A O 1
ATOM 920 N N . VAL A 1 117 ? -13.649 -6.722 2.972 1.00 91.62 117 VAL A N 1
ATOM 921 C CA . VAL A 1 117 ? -13.694 -7.659 4.100 1.00 91.62 117 VAL A CA 1
ATOM 922 C C . VAL A 1 117 ? -12.430 -7.474 4.950 1.00 91.62 117 VAL A C 1
ATOM 924 O O . VAL A 1 117 ? -11.374 -7.977 4.558 1.00 91.62 117 VAL A O 1
ATOM 927 N N . PRO A 1 118 ? -12.481 -6.732 6.076 1.00 93.19 118 PRO A N 1
ATOM 928 C CA . PRO A 1 118 ? -11.316 -6.551 6.935 1.00 93.19 118 PRO A CA 1
ATOM 929 C C . PRO A 1 118 ? -10.971 -7.857 7.652 1.00 93.19 118 PRO A C 1
ATOM 931 O O . PRO A 1 118 ? -11.856 -8.588 8.104 1.00 93.19 118 PRO A O 1
ATOM 934 N N . LYS A 1 119 ? -9.675 -8.145 7.801 1.00 94.44 119 LYS A N 1
ATOM 935 C CA . LYS A 1 119 ? -9.218 -9.282 8.602 1.00 94.44 119 LYS A CA 1
ATOM 936 C C . LYS A 1 119 ? -9.059 -8.848 10.057 1.00 94.44 119 LYS A C 1
ATOM 938 O O . LYS A 1 119 ? -8.575 -7.756 10.348 1.00 94.44 119 LYS A O 1
ATOM 943 N N . VAL A 1 120 ? -9.400 -9.741 10.985 1.00 95.62 120 VAL A N 1
ATOM 944 C CA . VAL A 1 120 ? -9.280 -9.491 12.434 1.00 95.62 120 VAL A CA 1
ATOM 945 C C . VAL A 1 120 ? -7.872 -9.030 12.856 1.00 95.62 120 VAL A C 1
ATOM 947 O O . VAL A 1 120 ? -7.792 -8.083 13.638 1.00 95.62 120 VAL A O 1
ATOM 950 N N . PRO A 1 121 ? -6.759 -9.609 12.350 1.00 96.81 121 PRO A N 1
ATOM 951 C CA . PRO A 1 121 ? -5.418 -9.137 12.699 1.00 96.81 121 PRO A CA 1
ATOM 952 C C . PRO A 1 121 ? -5.159 -7.670 12.332 1.00 96.81 121 PRO A C 1
ATOM 954 O O . PRO A 1 121 ? -4.464 -6.976 13.069 1.00 96.81 121 PRO A O 1
ATOM 957 N N . ASP A 1 122 ? -5.731 -7.179 11.232 1.00 95.38 122 ASP A N 1
ATOM 958 C CA . ASP A 1 122 ? -5.498 -5.808 10.767 1.00 95.38 122 ASP A CA 1
ATOM 959 C C . ASP A 1 122 ? -6.294 -4.790 11.596 1.00 95.38 122 ASP A C 1
ATOM 961 O O . ASP A 1 122 ? -5.803 -3.697 11.889 1.00 95.38 122 ASP A O 1
ATOM 965 N N . ILE A 1 123 ? -7.485 -5.183 12.063 1.00 97.12 123 ILE A N 1
ATOM 966 C CA . ILE A 1 123 ? -8.269 -4.404 13.030 1.00 97.12 123 ILE A CA 1
ATOM 967 C C . ILE A 1 123 ? -7.517 -4.310 14.361 1.00 97.12 123 ILE A C 1
ATOM 969 O O . ILE A 1 123 ? -7.388 -3.214 14.901 1.00 97.12 123 ILE A O 1
ATOM 973 N N . LYS A 1 124 ? -6.971 -5.429 14.863 1.00 96.38 124 LYS A N 1
ATOM 974 C CA . LYS A 1 124 ? -6.176 -5.451 16.103 1.00 96.38 124 LYS A CA 1
ATOM 975 C C . LYS A 1 124 ? -4.981 -4.503 16.026 1.00 96.38 124 LYS A C 1
ATOM 977 O O . LYS A 1 124 ? -4.862 -3.631 16.876 1.00 96.38 124 LYS A O 1
ATOM 982 N N . LYS A 1 125 ? -4.200 -4.571 14.940 1.00 97.12 125 LYS A N 1
ATOM 983 C CA . LYS A 1 125 ? -3.099 -3.625 14.688 1.00 97.12 125 LYS A CA 1
ATOM 984 C C . LYS A 1 125 ? -3.563 -2.167 14.694 1.00 97.12 125 LYS A C 1
ATOM 986 O O . LYS A 1 125 ? -2.844 -1.299 15.168 1.00 97.12 125 LYS A O 1
ATOM 991 N N . CYS A 1 126 ? -4.745 -1.868 14.152 1.00 97.62 126 CYS A N 1
ATOM 992 C CA . CYS A 1 126 ? -5.273 -0.502 14.177 1.00 97.62 126 CYS A CA 1
ATOM 993 C C . CYS A 1 126 ? -5.696 -0.053 15.576 1.00 97.62 126 CYS A C 1
ATOM 995 O O . CYS A 1 126 ? -5.504 1.115 15.893 1.00 97.62 126 CYS A O 1
ATOM 997 N N . ILE A 1 127 ? -6.233 -0.952 16.402 1.00 97.31 127 ILE A N 1
ATOM 998 C CA . ILE A 1 127 ? -6.517 -0.669 17.815 1.00 97.31 127 ILE A CA 1
ATOM 999 C C . ILE A 1 127 ? -5.210 -0.383 18.560 1.00 97.31 127 ILE A C 1
ATOM 1001 O O . ILE A 1 127 ? -5.139 0.621 19.258 1.00 97.31 127 ILE A O 1
ATOM 1005 N N . ASP A 1 128 ? -4.173 -1.199 18.361 1.00 97.31 128 ASP A N 1
ATOM 1006 C CA . ASP A 1 128 ? -2.865 -0.998 18.999 1.00 97.31 128 ASP A CA 1
ATOM 1007 C C . ASP A 1 128 ? -2.248 0.354 18.606 1.00 97.31 128 ASP A C 1
ATOM 1009 O O . ASP A 1 128 ? -1.843 1.121 19.472 1.00 97.31 128 ASP A O 1
ATOM 1013 N N . ILE A 1 129 ? -2.306 0.726 17.322 1.00 97.38 129 ILE A N 1
ATOM 1014 C CA . ILE A 1 129 ? -1.864 2.054 16.857 1.00 97.38 129 ILE A CA 1
ATOM 1015 C C . ILE A 1 129 ? -2.675 3.188 17.504 1.00 97.38 129 ILE A C 1
ATOM 1017 O O . ILE A 1 129 ? -2.142 4.265 17.755 1.00 97.38 129 ILE A O 1
ATOM 1021 N N . LEU A 1 130 ? -3.975 2.997 17.731 1.00 97.62 130 LEU A N 1
ATOM 1022 C CA . LEU A 1 130 ? -4.820 4.017 18.360 1.00 97.62 130 LEU A CA 1
ATOM 1023 C C . LEU A 1 130 ? -4.591 4.123 19.873 1.00 97.62 130 LEU A C 1
ATOM 1025 O O . LEU A 1 130 ? -4.769 5.211 20.415 1.00 97.62 130 LEU A O 1
ATOM 1029 N N . LEU A 1 131 ? -4.170 3.039 20.529 1.00 96.94 131 LEU A N 1
ATOM 1030 C CA . LEU A 1 131 ? -3.664 3.065 21.904 1.00 96.94 131 LEU A CA 1
ATOM 1031 C C . LEU A 1 131 ? -2.335 3.834 21.971 1.00 96.94 131 LEU A C 1
ATOM 1033 O O . LEU A 1 131 ? -2.193 4.733 22.789 1.00 96.94 131 LEU A O 1
ATOM 1037 N N . GLU A 1 132 ? -1.393 3.544 21.065 1.00 96.94 132 GLU A N 1
ATOM 1038 C CA . GLU A 1 132 ? -0.101 4.249 20.975 1.00 96.94 132 GLU A CA 1
ATOM 1039 C C . GLU A 1 132 ? -0.257 5.749 20.692 1.00 96.94 132 GLU A C 1
ATOM 1041 O O . GLU A 1 132 ? 0.531 6.560 21.169 1.00 96.94 132 GLU A O 1
ATOM 1046 N N . LYS A 1 133 ? -1.273 6.127 19.909 1.00 96.19 133 LYS A N 1
ATOM 1047 C CA . LYS A 1 133 ? -1.603 7.525 19.595 1.00 96.19 133 LYS A CA 1
ATOM 1048 C C . LYS A 1 133 ? -2.504 8.198 20.636 1.00 96.19 133 LYS A C 1
ATOM 1050 O O . LYS A 1 133 ? -3.017 9.276 20.348 1.00 96.19 133 LYS A O 1
ATOM 1055 N N . GLU A 1 134 ? -2.757 7.552 21.773 1.00 95.12 134 GLU A N 1
ATOM 1056 C CA . GLU A 1 134 ? -3.569 8.091 22.874 1.00 95.12 134 GLU A CA 1
ATOM 1057 C C . GLU A 1 134 ? -5.011 8.467 22.469 1.00 95.12 134 GLU A C 1
ATOM 1059 O O . GLU A 1 134 ? -5.649 9.317 23.081 1.00 95.12 134 GLU A O 1
ATOM 1064 N N . TYR A 1 135 ? -5.569 7.821 21.436 1.00 96.06 135 TYR A N 1
ATOM 1065 C CA . TYR A 1 135 ? -7.003 7.927 21.117 1.00 96.06 135 TYR A CA 1
ATOM 1066 C C . TYR A 1 135 ? -7.845 6.982 21.975 1.00 96.06 135 TYR A C 1
ATOM 1068 O O . TYR A 1 135 ? -9.035 7.228 22.190 1.00 96.06 135 TYR A O 1
ATOM 1076 N N . LEU A 1 136 ? -7.240 5.876 22.404 1.00 97.12 136 LEU A N 1
ATOM 1077 C CA . LEU A 1 136 ? -7.851 4.844 23.226 1.00 97.12 136 LEU A CA 1
ATOM 1078 C C . LEU A 1 136 ? -6.972 4.563 24.441 1.00 97.12 136 LEU A C 1
ATOM 1080 O O . LEU A 1 136 ? -5.760 4.749 24.390 1.00 97.12 136 LEU A O 1
ATOM 1084 N N . GLU A 1 137 ? -7.575 4.002 25.479 1.00 96.44 137 GLU A N 1
ATOM 1085 C CA . GLU A 1 137 ? -6.876 3.444 26.636 1.00 96.44 137 GLU A CA 1
ATOM 1086 C C . GLU A 1 137 ? -7.373 2.033 26.951 1.00 96.44 137 GLU A C 1
ATOM 1088 O O . GLU A 1 137 ? -8.462 1.632 26.531 1.00 96.44 137 GLU A O 1
ATOM 1093 N N . ARG A 1 138 ? -6.571 1.270 27.697 1.00 96.06 138 ARG A N 1
ATOM 1094 C CA . ARG A 1 138 ? -6.995 -0.018 28.254 1.00 96.06 138 ARG A CA 1
ATOM 1095 C C . ARG A 1 138 ? -7.569 0.210 29.645 1.00 96.06 138 ARG A C 1
ATOM 1097 O O . ARG A 1 138 ? -6.896 0.777 30.499 1.00 96.06 138 ARG A O 1
ATOM 1104 N N . LEU A 1 139 ? -8.785 -0.271 29.852 1.00 94.81 139 LEU A N 1
ATOM 1105 C CA . LEU A 1 139 ? -9.467 -0.287 31.138 1.00 94.81 139 LEU A CA 1
ATOM 1106 C C . LEU A 1 139 ? -9.400 -1.699 31.744 1.00 94.81 139 LEU A C 1
ATOM 1108 O O . LEU A 1 139 ? -8.856 -2.637 31.150 1.00 94.81 139 LEU A O 1
ATOM 1112 N N . GLU A 1 140 ? -9.945 -1.861 32.947 1.00 90.56 140 GLU A N 1
ATOM 1113 C CA . GLU A 1 140 ? -10.031 -3.168 33.597 1.00 90.56 140 GLU A CA 1
ATOM 1114 C C . GLU A 1 140 ? -10.927 -4.139 32.802 1.00 90.56 140 GLU A C 1
ATOM 1116 O O . GLU A 1 140 ? -11.914 -3.749 32.181 1.00 90.56 140 GLU A O 1
ATOM 1121 N N . GLY A 1 141 ? -10.592 -5.433 32.817 1.00 85.56 141 GLY A N 1
ATOM 1122 C CA . GLY A 1 141 ? -11.470 -6.476 32.269 1.00 85.56 141 GLY A CA 1
ATOM 1123 C C . GLY A 1 141 ? -11.567 -6.559 30.737 1.00 85.56 141 GLY A C 1
ATOM 1124 O O . GLY A 1 141 ? -12.608 -6.980 30.235 1.00 85.56 141 GLY A O 1
ATOM 1125 N N . ASP A 1 142 ? -10.499 -6.214 30.000 1.00 85.88 142 ASP A N 1
ATOM 1126 C CA . ASP A 1 142 ? -10.441 -6.229 28.516 1.00 85.88 142 ASP A CA 1
ATOM 1127 C C . ASP A 1 142 ? -11.376 -5.199 27.840 1.00 85.88 142 ASP A C 1
ATOM 1129 O O . ASP A 1 142 ? -11.772 -5.323 26.672 1.00 85.88 142 ASP A O 1
ATOM 1133 N N . GLU A 1 143 ? -11.731 -4.151 28.583 1.00 94.06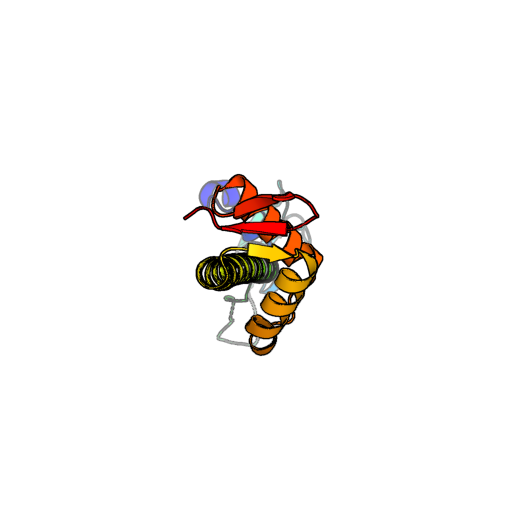 143 GLU A N 1
ATOM 1134 C CA . GLU A 1 143 ? -12.423 -2.984 28.050 1.00 94.06 143 GLU A CA 1
ATOM 1135 C C . GLU A 1 143 ? -11.442 -1.942 27.509 1.00 94.06 143 GLU A C 1
ATOM 1137 O O . GLU A 1 143 ? -10.316 -1.777 27.983 1.00 94.06 143 GLU A O 1
ATOM 1142 N N . LEU A 1 144 ? -11.886 -1.237 26.474 1.00 96.31 144 LEU A N 1
ATOM 1143 C CA . LEU A 1 144 ? -11.197 -0.097 25.892 1.00 96.31 144 LEU A CA 1
ATOM 1144 C C . LEU A 1 144 ? -11.984 1.168 26.226 1.00 96.31 144 LEU A C 1
ATOM 1146 O O . LEU A 1 144 ? -13.211 1.171 26.111 1.00 96.31 144 LEU A O 1
ATOM 1150 N N . GLY A 1 145 ? -11.278 2.228 26.610 1.00 96.44 145 GLY A N 1
ATOM 1151 C CA . GLY A 1 145 ? -11.812 3.575 26.810 1.00 96.44 145 GLY A CA 1
ATOM 1152 C C . GLY A 1 145 ? -11.444 4.501 25.650 1.00 96.44 145 GLY A C 1
ATOM 1153 O O . GLY A 1 145 ? -10.468 4.254 24.943 1.00 96.44 145 GLY A O 1
ATOM 1154 N N . TYR A 1 146 ? -12.236 5.549 25.422 1.00 97.19 146 TYR A N 1
ATOM 1155 C CA . TYR A 1 146 ? -11.936 6.625 24.471 1.00 97.19 146 TYR A CA 1
ATOM 1156 C C . TYR A 1 146 ? -11.405 7.861 25.202 1.00 97.19 146 TYR A C 1
ATOM 1158 O O . TYR A 1 146 ? -12.093 8.375 26.081 1.00 97.19 146 TYR A O 1
ATOM 1166 N N . LEU A 1 147 ? -10.238 8.363 24.790 1.00 90.94 147 LEU A N 1
ATOM 1167 C CA . LEU A 1 147 ? -9.505 9.417 25.505 1.00 90.94 147 LEU A CA 1
ATOM 1168 C C . LEU A 1 147 ? -9.753 10.856 25.009 1.00 90.94 147 LEU A C 1
ATOM 1170 O O . LEU A 1 147 ? -9.301 11.792 25.665 1.00 90.94 147 LEU A O 1
ATOM 1174 N N . ALA A 1 148 ? -10.453 11.066 23.885 1.00 65.19 148 ALA A N 1
ATOM 1175 C CA . ALA A 1 148 ? -10.623 12.411 23.304 1.00 65.19 148 ALA A CA 1
ATOM 1176 C C . ALA A 1 148 ? -11.931 13.140 23.671 1.00 65.19 148 ALA A C 1
ATOM 1178 O O . ALA A 1 148 ? -12.991 12.490 23.885 1.00 65.19 148 ALA A O 1
#

Secondary structure (DSSP, 8-state):
-HHHHHHH---HHHHHHHHHHHHHTTSEEEESTT--S-TT-EEEE-TT---S-SS-------HHHHHHHHHHHHHHHHHHHHHHHHHHHHHHHHHHSEEEHHHHHHHHHHHHTTT----HHHHHHHHHHHHHTTSEEE-GGGEEEE--